Protein AF-A0A9D9H218-F1 (afdb_monomer)

Mean predicted aligned error: 3.66 Å

InterPro domains:
  IPR005097 Saccharopine dehydrogenase, NADP binding domain [PF03435] (4-54)
  IPR036291 NAD(P)-binding domain superfamily [SSF51735] (3-52)

pLDDT: mean 89.06, std 8.31, range [63.06, 96.69]

Structure (mmCIF, N/CA/C/O backbone):
data_AF-A0A9D9H218-F1
#
_entry.id   AF-A0A9D9H218-F1
#
loop_
_atom_site.group_PDB
_atom_site.id
_atom_site.type_symbol
_atom_site.label_atom_id
_atom_site.label_alt_id
_atom_site.label_comp_id
_atom_site.label_asym_id
_atom_site.label_entity_id
_atom_site.label_seq_id
_atom_site.pdbx_PDB_ins_code
_atom_site.Cartn_x
_atom_site.Cartn_y
_atom_site.Cartn_z
_atom_site.occupancy
_atom_site.B_iso_or_equiv
_atom_site.auth_seq_id
_atom_site.auth_comp_id
_atom_site.auth_asym_id
_atom_site.auth_atom_id
_atom_site.pdbx_PDB_model_num
ATOM 1 N N . MET A 1 1 ? -10.583 -8.166 -16.710 1.00 73.44 1 MET A N 1
ATOM 2 C CA . MET A 1 1 ? -10.714 -7.514 -15.393 1.00 73.44 1 MET A CA 1
ATOM 3 C C . MET A 1 1 ? -10.117 -8.439 -14.356 1.00 73.44 1 MET A C 1
ATOM 5 O O . MET A 1 1 ? -10.661 -9.517 -14.138 1.00 73.44 1 MET A O 1
ATOM 9 N N . SER A 1 2 ? -8.972 -8.056 -13.802 1.00 86.81 2 SER A N 1
ATOM 10 C CA . SER A 1 2 ? -8.176 -8.896 -12.909 1.00 86.81 2 SER A CA 1
ATOM 11 C C . SER A 1 2 ? -8.268 -8.397 -11.471 1.00 86.81 2 SER A C 1
ATOM 13 O O . SER A 1 2 ? -8.288 -7.191 -11.220 1.00 86.81 2 SER A O 1
ATOM 15 N N . ARG A 1 3 ? -8.299 -9.330 -10.520 1.00 90.25 3 ARG A N 1
ATOM 16 C CA . ARG A 1 3 ? -8.144 -9.046 -9.088 1.00 90.25 3 ARG A CA 1
ATOM 17 C C . ARG A 1 3 ? -6.711 -9.359 -8.686 1.00 90.25 3 ARG A C 1
ATOM 19 O O . ARG A 1 3 ? -6.156 -10.343 -9.173 1.00 90.25 3 ARG A O 1
ATOM 26 N N . VAL A 1 4 ? -6.122 -8.549 -7.813 1.00 92.62 4 VAL A N 1
ATOM 27 C CA . VAL A 1 4 ? -4.761 -8.789 -7.321 1.00 92.62 4 VAL A CA 1
ATOM 28 C C . VAL A 1 4 ? -4.708 -8.755 -5.800 1.00 92.62 4 VAL A C 1
ATOM 30 O O . VAL A 1 4 ? -5.341 -7.912 -5.169 1.00 92.62 4 VAL A O 1
ATOM 33 N N . MET A 1 5 ? -3.924 -9.669 -5.227 1.00 94.31 5 MET A N 1
ATOM 34 C CA . MET A 1 5 ? -3.575 -9.686 -3.811 1.00 94.31 5 MET A CA 1
ATOM 35 C C . MET A 1 5 ? -2.088 -9.375 -3.650 1.00 94.31 5 MET A C 1
ATOM 37 O O . MET A 1 5 ? -1.238 -10.018 -4.264 1.00 94.31 5 MET A O 1
ATOM 41 N N . ILE A 1 6 ? -1.777 -8.382 -2.823 1.00 95.06 6 ILE A N 1
ATOM 42 C CA . ILE A 1 6 ? -0.418 -7.974 -2.475 1.00 95.06 6 ILE A CA 1
ATOM 43 C C . ILE A 1 6 ? -0.127 -8.490 -1.068 1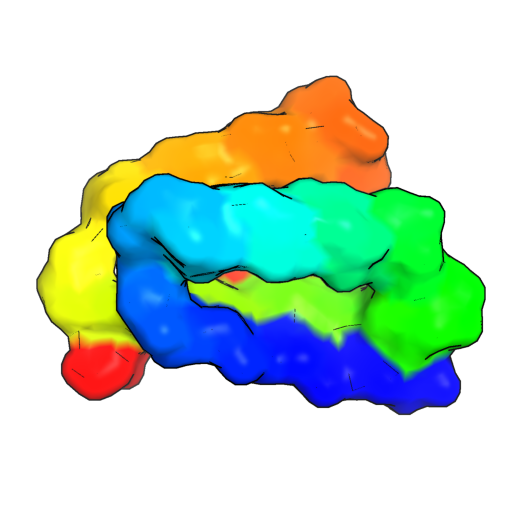.00 95.06 6 ILE A C 1
ATOM 45 O O . ILE A 1 6 ? -0.783 -8.082 -0.114 1.00 95.06 6 ILE A O 1
ATOM 49 N N . ILE A 1 7 ? 0.864 -9.372 -0.933 1.00 95.62 7 ILE A N 1
ATOM 50 C CA . ILE A 1 7 ? 1.287 -9.907 0.366 1.00 95.62 7 ILE A CA 1
ATOM 51 C C . ILE A 1 7 ? 2.485 -9.098 0.874 1.00 95.62 7 ILE A C 1
ATOM 53 O O . ILE A 1 7 ? 3.545 -9.056 0.249 1.00 95.62 7 ILE A O 1
ATOM 57 N N . GLY A 1 8 ? 2.305 -8.461 2.028 1.00 94.31 8 GLY A N 1
ATOM 58 C CA . GLY A 1 8 ? 3.245 -7.534 2.647 1.00 94.31 8 GLY A CA 1
ATOM 59 C C . GLY A 1 8 ? 2.816 -6.070 2.510 1.00 94.31 8 GLY A C 1
ATOM 60 O O . GLY A 1 8 ? 2.145 -5.678 1.565 1.00 94.31 8 GLY A O 1
ATOM 61 N N . ALA A 1 9 ? 3.240 -5.243 3.470 1.00 95.94 9 ALA A N 1
ATOM 62 C CA . ALA A 1 9 ? 2.933 -3.808 3.534 1.00 95.94 9 ALA A CA 1
ATOM 63 C C . ALA A 1 9 ? 4.197 -2.972 3.830 1.00 95.94 9 ALA A C 1
ATOM 65 O O . ALA A 1 9 ? 4.221 -2.115 4.713 1.00 95.94 9 ALA A O 1
ATOM 66 N N . GLY A 1 10 ? 5.299 -3.316 3.154 1.00 94.62 10 GLY A N 1
ATOM 67 C CA . GLY A 1 10 ? 6.558 -2.560 3.164 1.00 94.62 10 GLY A CA 1
ATOM 68 C C . GLY A 1 10 ? 6.687 -1.639 1.946 1.00 94.62 10 GLY A C 1
ATOM 69 O O . GLY A 1 10 ? 5.800 -1.605 1.100 1.00 94.62 10 GLY A O 1
ATOM 70 N N . GLY A 1 11 ? 7.821 -0.943 1.806 1.00 95.75 11 GLY A N 1
ATOM 71 C CA . GLY A 1 11 ? 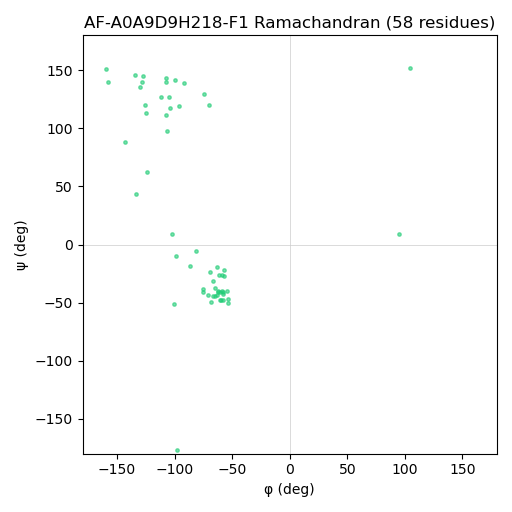8.006 0.061 0.744 1.00 95.75 11 GLY A CA 1
ATOM 72 C C . GLY A 1 11 ? 7.755 -0.460 -0.678 1.00 95.75 11 GLY A C 1
ATOM 73 O O . GLY A 1 11 ? 7.103 0.212 -1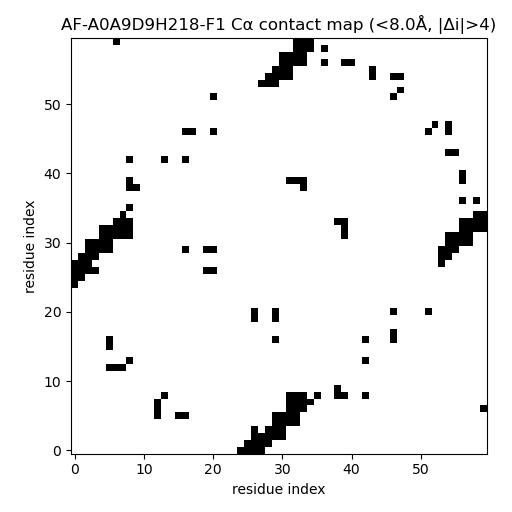.473 1.00 95.75 11 GLY A O 1
ATOM 74 N N . VAL A 1 12 ? 8.189 -1.689 -0.986 1.00 96.69 12 VAL A N 1
ATOM 75 C CA . VAL A 1 12 ? 7.941 -2.312 -2.299 1.00 96.69 12 VAL A CA 1
ATOM 76 C C . VAL A 1 12 ? 6.448 -2.553 -2.526 1.00 96.69 12 VAL A C 1
ATOM 78 O O . VAL A 1 12 ? 5.932 -2.219 -3.590 1.00 96.69 12 VAL A O 1
ATOM 81 N N . ALA A 1 13 ? 5.738 -3.071 -1.520 1.00 96.25 13 ALA A N 1
ATOM 82 C CA . ALA A 1 13 ? 4.304 -3.323 -1.612 1.00 96.25 13 ALA A CA 1
ATOM 83 C C . ALA A 1 13 ? 3.511 -2.028 -1.829 1.00 96.25 13 ALA A C 1
ATOM 85 O O . ALA A 1 13 ? 2.610 -2.002 -2.661 1.00 96.25 13 ALA A O 1
ATOM 86 N N . THR A 1 14 ? 3.897 -0.934 -1.164 1.00 95.56 14 THR A N 1
ATOM 87 C CA . THR A 1 14 ? 3.300 0.391 -1.377 1.00 95.56 14 THR A CA 1
ATOM 88 C C . THR A 1 14 ? 3.461 0.849 -2.830 1.00 95.56 14 THR A C 1
ATOM 90 O O . THR A 1 14 ? 2.485 1.253 -3.461 1.00 95.56 14 THR A O 1
ATOM 93 N N . VAL A 1 15 ? 4.664 0.733 -3.407 1.00 96.06 15 VAL A N 1
ATOM 94 C CA . VAL A 1 15 ? 4.913 1.103 -4.814 1.00 96.06 15 VAL A CA 1
ATOM 95 C C . VAL A 1 15 ? 4.098 0.234 -5.774 1.00 96.06 15 VAL A C 1
ATOM 97 O O . VAL A 1 15 ? 3.508 0.758 -6.721 1.00 96.06 15 VAL A O 1
ATOM 100 N N . VAL A 1 16 ? 4.042 -1.079 -5.534 1.00 96.00 16 VAL A N 1
ATOM 101 C CA . VAL A 1 16 ? 3.240 -2.010 -6.342 1.00 96.00 16 VAL A CA 1
ATOM 102 C C . VAL A 1 16 ? 1.765 -1.630 -6.279 1.00 96.00 16 VAL A C 1
ATO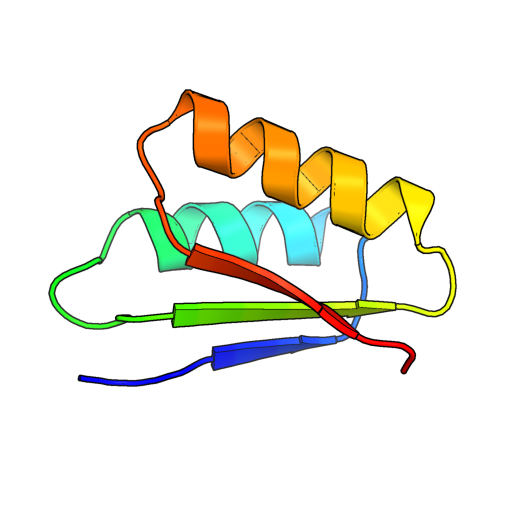M 104 O O . VAL A 1 16 ? 1.141 -1.478 -7.327 1.00 96.00 16 VAL A O 1
ATOM 107 N N . ALA A 1 17 ? 1.230 -1.389 -5.081 1.00 94.31 17 ALA A N 1
ATOM 108 C CA . ALA A 1 17 ? -0.163 -1.012 -4.887 1.00 94.31 17 ALA A CA 1
ATOM 109 C C . ALA A 1 17 ? -0.513 0.275 -5.652 1.00 94.31 17 ALA A C 1
ATOM 111 O O . ALA A 1 17 ? -1.524 0.319 -6.348 1.00 94.31 17 ALA A O 1
ATOM 112 N N . HIS A 1 18 ? 0.365 1.285 -5.636 1.00 92.88 18 HIS A N 1
ATOM 113 C CA . HIS A 1 18 ? 0.179 2.509 -6.423 1.00 92.88 18 HIS A CA 1
ATOM 114 C C . HIS A 1 18 ? 0.220 2.291 -7.939 1.00 92.88 18 HIS A C 1
ATOM 116 O O . HIS A 1 18 ? -0.524 2.946 -8.670 1.00 92.88 18 HIS A O 1
ATOM 122 N N . LYS A 1 19 ? 1.082 1.402 -8.440 1.00 93.25 19 LYS A N 1
ATOM 123 C CA . LYS A 1 19 ? 1.159 1.110 -9.880 1.00 93.25 19 LYS A CA 1
ATOM 124 C C . LYS A 1 19 ? -0.056 0.327 -10.362 1.00 93.25 19 LYS A C 1
ATOM 126 O O . LYS A 1 19 ? -0.626 0.680 -11.390 1.00 93.25 19 LYS A O 1
ATOM 131 N N . VAL A 1 20 ? -0.475 -0.679 -9.598 1.00 92.12 20 VAL A N 1
ATOM 132 C CA . VAL A 1 20 ? -1.698 -1.455 -9.847 1.00 92.12 20 VAL A CA 1
ATOM 133 C C . VAL A 1 20 ? -2.911 -0.526 -9.875 1.00 92.12 20 VAL A C 1
ATOM 135 O O . VAL A 1 20 ? -3.683 -0.546 -10.826 1.00 92.12 20 VAL A O 1
ATOM 138 N N . ALA A 1 21 ? -3.022 0.355 -8.881 1.00 89.69 21 ALA A N 1
ATOM 139 C CA . ALA A 1 21 ? -4.081 1.355 -8.786 1.00 89.69 21 ALA A CA 1
ATOM 140 C C . ALA A 1 21 ? -4.183 2.299 -9.986 1.00 89.69 21 ALA A C 1
ATOM 142 O O . ALA A 1 21 ? -5.250 2.842 -10.253 1.00 89.69 21 ALA A O 1
ATOM 143 N N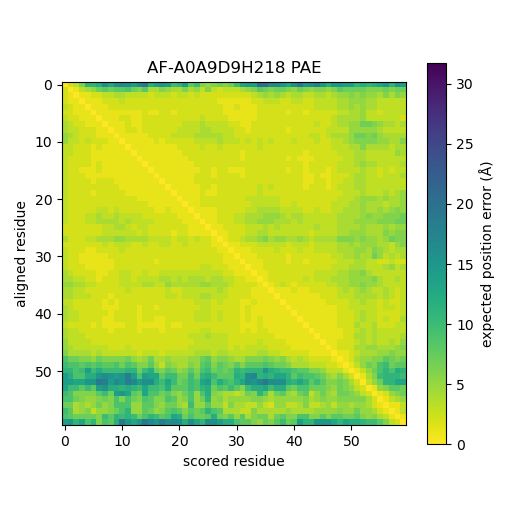 . SER A 1 22 ? -3.067 2.525 -10.680 1.00 89.88 22 SER A N 1
ATOM 144 C CA . SER A 1 22 ? -2.999 3.451 -11.812 1.00 89.88 22 SER A CA 1
ATOM 145 C C . SER A 1 22 ? -3.505 2.837 -13.125 1.00 89.88 22 SER A C 1
ATOM 147 O O . SER A 1 22 ? -3.590 3.562 -14.107 1.00 89.88 22 SER A O 1
ATOM 149 N N . HIS A 1 23 ? -3.841 1.539 -13.142 1.00 91.00 23 HIS A N 1
ATOM 150 C CA . HIS A 1 23 ? -4.317 0.805 -14.324 1.00 91.00 23 HIS A CA 1
ATOM 151 C C . HIS A 1 23 ? -5.686 0.141 -14.058 1.00 91.00 23 HIS A C 1
ATOM 153 O O . HIS A 1 23 ? -5.789 -1.095 -14.041 1.00 91.00 23 HIS A O 1
ATOM 159 N N . PRO A 1 24 ? -6.746 0.927 -13.783 1.00 87.12 24 PRO A N 1
ATOM 160 C CA . PRO A 1 24 ? -8.078 0.405 -13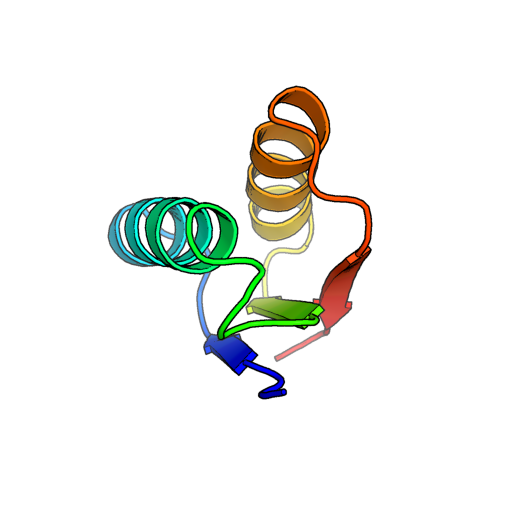.464 1.00 87.12 24 PRO A CA 1
ATOM 161 C C . PRO A 1 24 ? -8.732 -0.384 -14.613 1.00 87.12 24 PRO A C 1
ATOM 163 O O . PRO A 1 24 ? -9.648 -1.170 -14.377 1.00 87.12 24 PRO A O 1
ATOM 166 N N . GLU A 1 25 ? -8.270 -0.205 -15.851 1.00 89.94 25 GLU A N 1
ATOM 167 C CA . GLU A 1 25 ? -8.676 -0.982 -17.026 1.00 89.94 25 GLU A CA 1
ATOM 168 C C . GLU A 1 25 ? -8.179 -2.436 -16.982 1.00 89.94 25 GLU A C 1
ATOM 170 O O . GLU A 1 25 ? -8.778 -3.324 -17.593 1.00 89.94 25 GLU A O 1
ATOM 175 N N . ILE A 1 26 ? -7.110 -2.692 -16.221 1.00 90.56 26 ILE A N 1
ATOM 176 C CA . ILE A 1 26 ? -6.529 -4.021 -16.016 1.00 90.56 26 ILE A CA 1
ATOM 177 C C . ILE A 1 26 ? -6.989 -4.586 -14.669 1.00 90.56 26 ILE A C 1
ATOM 179 O O . ILE A 1 26 ? -7.491 -5.717 -14.605 1.00 90.56 26 ILE A O 1
ATOM 183 N N . PHE A 1 27 ? -6.832 -3.801 -13.598 1.00 90.19 27 PHE A N 1
ATOM 184 C CA . PHE A 1 27 ? -7.055 -4.221 -12.217 1.00 90.19 27 PHE A CA 1
ATOM 185 C C . PHE A 1 27 ? -8.332 -3.611 -11.648 1.00 90.19 27 PHE A C 1
ATOM 187 O O . PHE A 1 27 ? -8.412 -2.418 -11.371 1.00 90.19 27 PHE A O 1
ATOM 194 N N . SER A 1 28 ? -9.329 -4.459 -11.416 1.00 86.50 28 SER A N 1
ATOM 195 C CA . SER A 1 28 ? -10.628 -4.033 -10.896 1.00 86.50 28 SER A CA 1
ATOM 196 C C . SER A 1 28 ? -10.686 -3.963 -9.369 1.00 86.50 28 SER A C 1
ATOM 198 O O . SER A 1 28 ? -11.614 -3.371 -8.819 1.00 86.50 28 SER A O 1
ATOM 200 N N . GLU A 1 29 ? -9.750 -4.624 -8.684 1.00 88.44 29 GLU A N 1
ATOM 201 C CA . GLU A 1 29 ? -9.758 -4.792 -7.231 1.00 88.44 29 GLU A CA 1
ATOM 202 C C . GLU A 1 29 ? -8.356 -5.097 -6.698 1.00 88.44 29 GLU A C 1
ATOM 204 O O . GLU A 1 29 ? -7.608 -5.869 -7.312 1.00 88.44 29 GLU A O 1
ATOM 209 N N . VAL A 1 30 ? -8.023 -4.499 -5.551 1.00 90.44 30 VAL A N 1
ATOM 210 C CA . VAL A 1 30 ? -6.728 -4.649 -4.881 1.00 90.44 30 VAL A CA 1
ATOM 211 C C . VAL A 1 30 ? -6.947 -5.107 -3.443 1.00 90.44 30 VAL A C 1
ATOM 213 O O . VAL A 1 30 ? -7.567 -4.407 -2.649 1.00 90.44 30 VAL A O 1
ATOM 216 N N . MET A 1 31 ? -6.401 -6.262 -3.087 1.00 93.06 31 MET A N 1
ATOM 217 C CA . MET A 1 31 ? -6.365 -6.763 -1.711 1.00 93.06 31 MET A CA 1
ATOM 218 C C . MET A 1 31 ? -4.937 -6.650 -1.177 1.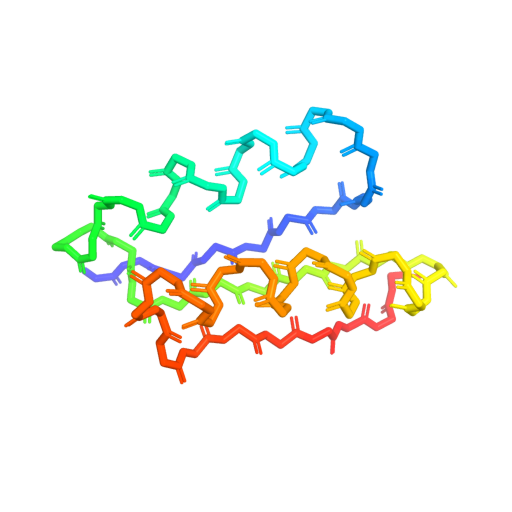00 93.06 31 MET A C 1
ATOM 220 O O . MET A 1 31 ? -3.980 -6.897 -1.916 1.00 93.06 31 MET A O 1
ATOM 224 N N . ILE A 1 32 ? -4.771 -6.260 0.087 1.00 94.88 32 ILE A N 1
ATOM 225 C CA . ILE A 1 32 ? -3.456 -6.157 0.731 1.00 94.88 32 ILE A CA 1
ATOM 226 C C . ILE A 1 32 ? -3.457 -6.991 2.006 1.00 94.88 32 ILE A C 1
ATOM 228 O O . ILE A 1 32 ? -4.117 -6.649 2.987 1.00 94.88 32 ILE A O 1
ATOM 232 N N . ALA A 1 33 ? -2.659 -8.053 2.011 1.00 95.38 33 ALA A N 1
ATOM 233 C CA . ALA A 1 33 ? -2.554 -8.972 3.128 1.00 95.38 33 ALA A CA 1
ATOM 234 C C . ALA A 1 33 ? -1.249 -8.746 3.903 1.00 95.38 33 ALA A C 1
ATOM 236 O O . ALA A 1 33 ? -0.154 -8.717 3.337 1.00 95.38 33 ALA A O 1
ATOM 237 N N . SER A 1 34 ? -1.342 -8.559 5.217 1.00 94.88 34 SER A N 1
ATOM 238 C CA . SER A 1 34 ? -0.178 -8.393 6.097 1.00 94.88 34 SER A CA 1
ATOM 239 C C . SER A 1 34 ? -0.557 -8.698 7.537 1.00 94.88 34 SER A C 1
ATOM 241 O O . SER A 1 34 ? -1.675 -8.414 7.963 1.00 94.88 34 SER A O 1
ATOM 243 N N . ARG A 1 35 ? 0.421 -9.167 8.321 1.00 95.00 35 ARG A N 1
ATOM 244 C CA . ARG A 1 35 ? 0.286 -9.358 9.7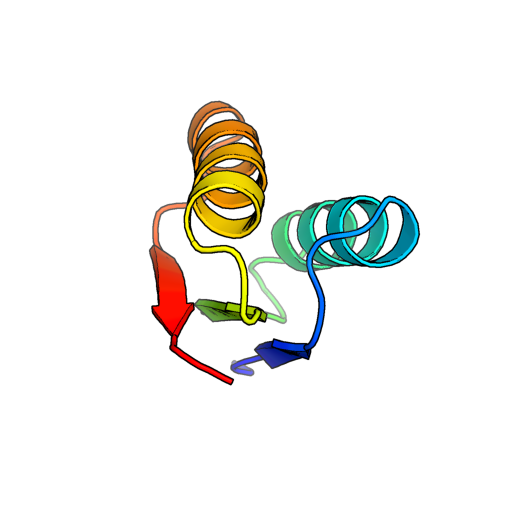77 1.00 95.00 35 ARG A CA 1
ATOM 245 C C . ARG A 1 35 ? -0.001 -8.055 10.527 1.00 95.00 35 ARG A C 1
ATOM 247 O O . ARG A 1 35 ? -0.540 -8.079 11.625 1.00 95.00 35 ARG A O 1
ATOM 254 N N . THR A 1 36 ? 0.410 -6.915 9.972 1.00 94.50 36 THR A N 1
ATOM 255 C CA . THR A 1 36 ? 0.219 -5.600 10.596 1.00 94.50 36 THR A CA 1
ATOM 256 C C . THR A 1 36 ? -0.865 -4.828 9.854 1.00 94.50 36 THR A C 1
ATOM 258 O O . THR A 1 36 ? -0.571 -4.183 8.847 1.00 94.50 36 THR A O 1
ATOM 261 N N . GLN A 1 37 ? -2.091 -4.866 10.379 1.00 93.25 37 GLN A N 1
ATOM 262 C CA . GLN A 1 37 ? -3.261 -4.195 9.803 1.00 93.25 37 GLN A CA 1
ATOM 263 C C . GLN A 1 37 ? -3.019 -2.700 9.549 1.00 93.25 37 GLN A C 1
ATOM 265 O O . GLN A 1 37 ? -3.215 -2.229 8.434 1.00 93.25 37 GLN A O 1
ATOM 270 N N . SER A 1 38 ? -2.455 -1.979 10.526 1.00 95.50 38 SER A N 1
ATOM 271 C CA . SER A 1 38 ? -2.210 -0.532 10.412 1.00 95.50 38 SER A CA 1
ATOM 272 C C . SER A 1 38 ? -1.312 -0.137 9.232 1.00 95.50 38 SER A C 1
ATOM 274 O O . SER A 1 38 ? -1.422 0.974 8.713 1.00 95.50 38 SER A O 1
ATOM 276 N N . LYS A 1 39 ? -0.435 -1.041 8.770 1.00 95.31 39 LYS A N 1
ATOM 277 C CA . LYS A 1 39 ? 0.371 -0.810 7.564 1.00 95.31 39 LYS A CA 1
ATOM 278 C C . LYS A 1 39 ? -0.456 -0.962 6.288 1.00 95.31 39 LYS A C 1
ATOM 280 O O . LYS A 1 39 ? -0.247 -0.193 5.355 1.00 95.31 39 LYS A O 1
ATOM 285 N N . CYS A 1 40 ? -1.382 -1.918 6.240 1.00 95.25 40 CYS A N 1
ATOM 286 C CA . CYS A 1 40 ? -2.308 -2.053 5.116 1.00 95.25 40 CYS A CA 1
ATOM 287 C C . CYS A 1 40 ? -3.262 -0.862 5.048 1.00 95.25 40 CYS A C 1
ATOM 289 O O . CYS A 1 40 ? -3.406 -0.280 3.976 1.00 95.25 40 CYS A O 1
ATOM 291 N N . ASP A 1 41 ? -3.809 -0.433 6.186 1.00 94.31 41 ASP A N 1
ATOM 292 C CA . ASP A 1 41 ? -4.697 0.731 6.271 1.00 94.31 41 ASP A CA 1
ATOM 293 C C . ASP A 1 41 ? -4.017 2.004 5.746 1.00 94.31 41 ASP A C 1
ATOM 295 O O . ASP A 1 41 ? -4.624 2.785 5.015 1.00 94.31 41 ASP A O 1
ATOM 299 N N . ALA A 1 42 ? -2.730 2.200 6.059 1.00 95.00 42 ALA A N 1
ATOM 300 C CA . ALA A 1 42 ? -1.959 3.330 5.546 1.00 95.00 42 ALA A CA 1
ATOM 301 C C . ALA A 1 42 ? -1.834 3.311 4.011 1.00 95.00 42 ALA A C 1
ATOM 303 O O . ALA A 1 42 ? -1.954 4.360 3.372 1.00 95.00 42 ALA A O 1
ATOM 304 N N . ILE A 1 43 ? -1.622 2.132 3.413 1.00 94.56 43 ILE A N 1
ATOM 305 C CA . ILE A 1 43 ? -1.567 1.986 1.953 1.00 94.56 43 ILE A CA 1
ATOM 306 C C . ILE A 1 43 ? -2.955 2.227 1.355 1.00 94.56 43 ILE A C 1
ATOM 308 O O . ILE A 1 43 ? -3.077 3.045 0.448 1.00 94.56 43 ILE A O 1
ATOM 312 N N . ILE A 1 44 ? -3.999 1.585 1.889 1.00 92.94 44 ILE A N 1
ATOM 313 C CA . ILE A 1 44 ? -5.392 1.735 1.438 1.00 92.94 44 ILE A CA 1
ATOM 314 C C . ILE A 1 44 ? -5.797 3.211 1.440 1.00 92.94 44 ILE A C 1
ATOM 316 O O . ILE A 1 44 ? -6.203 3.734 0.405 1.00 92.94 44 ILE A O 1
ATOM 320 N N . LYS A 1 45 ? -5.561 3.924 2.544 1.00 92.88 45 LYS A N 1
ATOM 321 C CA . LYS A 1 45 ? -5.853 5.358 2.661 1.00 92.88 45 LYS A CA 1
ATOM 322 C C . LYS A 1 45 ? -5.105 6.197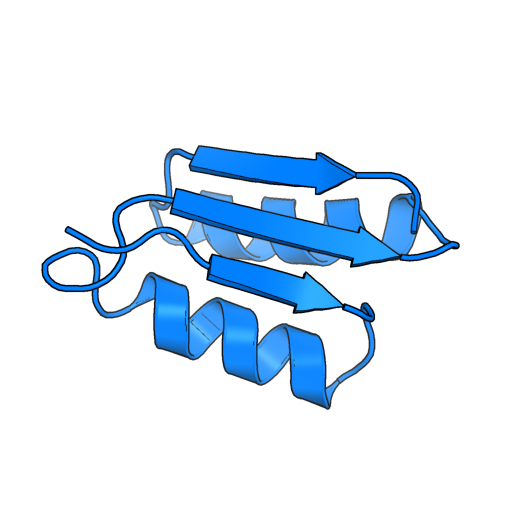 1.621 1.00 92.88 45 LYS A C 1
ATOM 324 O O . LYS A 1 45 ? -5.664 7.137 1.059 1.00 92.88 45 LYS A O 1
ATOM 329 N N . SER A 1 46 ? -3.843 5.863 1.343 1.00 91.62 46 SER A N 1
ATOM 330 C CA . SER A 1 46 ? -3.053 6.546 0.311 1.00 91.62 46 SER A CA 1
ATOM 331 C C . SER A 1 46 ? -3.592 6.298 -1.106 1.00 91.62 46 SER A C 1
ATOM 333 O O . SER A 1 46 ? -3.502 7.172 -1.970 1.00 91.62 46 SER A O 1
ATOM 335 N N . LEU A 1 47 ? -4.186 5.129 -1.356 1.00 90.06 47 LEU A N 1
ATOM 336 C CA . LEU A 1 47 ? -4.843 4.799 -2.622 1.00 90.06 47 LEU A CA 1
ATOM 337 C C . LEU A 1 47 ? -6.210 5.481 -2.771 1.00 90.06 47 LEU A C 1
ATOM 339 O O . LEU A 1 47 ? -6.516 5.997 -3.846 1.00 90.06 47 LEU A O 1
ATOM 343 N N . GLU A 1 48 ? -7.009 5.534 -1.705 1.00 86.88 48 GLU A N 1
ATOM 344 C CA . GLU A 1 48 ? -8.321 6.199 -1.687 1.00 86.88 48 GLU A CA 1
ATOM 345 C C . GLU A 1 48 ? -8.208 7.695 -1.997 1.00 86.88 48 GLU A C 1
ATOM 347 O O . GLU A 1 48 ? -8.971 8.220 -2.807 1.00 86.88 48 GLU A O 1
ATOM 352 N N . GLN A 1 49 ? -7.186 8.369 -1.454 1.00 82.00 49 GLN A N 1
ATOM 353 C CA . GLN A 1 49 ? -6.870 9.767 -1.783 1.00 82.00 49 GLN A CA 1
ATOM 354 C C . GLN A 1 49 ? -6.619 9.998 -3.282 1.00 82.00 49 GLN A C 1
ATOM 356 O O . GLN A 1 49 ? -6.751 11.121 -3.765 1.00 82.00 49 GLN A O 1
ATOM 361 N N . ARG A 1 50 ? -6.262 8.947 -4.026 1.00 73.81 50 ARG A N 1
ATOM 362 C CA . ARG A 1 50 ? -5.986 8.987 -5.467 1.00 73.81 50 ARG A CA 1
ATOM 363 C C . ARG A 1 50 ? -7.143 8.449 -6.317 1.00 73.81 50 ARG A C 1
ATOM 365 O O . ARG A 1 50 ? -6.978 8.308 -7.525 1.00 73.81 50 ARG A O 1
ATOM 372 N N . GLY A 1 51 ? -8.307 8.190 -5.715 1.00 69.19 51 GLY A N 1
ATOM 373 C CA . GLY A 1 51 ? -9.547 7.852 -6.421 1.00 69.19 51 GLY A CA 1
ATOM 374 C C . GLY A 1 51 ? -9.836 6.356 -6.576 1.00 69.19 51 GLY A C 1
ATOM 375 O O . GLY A 1 51 ? -10.783 5.995 -7.279 1.00 69.19 51 GLY A O 1
ATOM 376 N N . LEU A 1 52 ? -9.071 5.475 -5.924 1.00 70.06 52 LEU A N 1
ATOM 377 C CA . LEU A 1 52 ? -9.379 4.044 -5.902 1.00 70.06 52 LEU A CA 1
ATOM 378 C C . LEU A 1 52 ? -10.558 3.764 -4.963 1.00 70.06 52 LEU A C 1
ATOM 380 O O . LEU A 1 52 ? -10.550 4.180 -3.810 1.00 70.06 52 LEU A O 1
ATOM 384 N N . LYS A 1 53 ? -11.563 3.030 -5.452 1.00 63.06 53 LYS A N 1
ATOM 385 C CA . LYS A 1 53 ? -12.817 2.781 -4.713 1.00 63.06 53 LYS A CA 1
ATOM 386 C C . LYS A 1 53 ? -12.888 1.428 -3.999 1.00 63.06 53 LYS A C 1
ATOM 388 O O . LYS A 1 53 ? -13.848 1.194 -3.273 1.00 63.06 53 LYS A O 1
ATOM 393 N N . LYS A 1 54 ? -11.946 0.510 -4.252 1.00 69.81 54 LYS A N 1
ATOM 394 C CA . LYS A 1 54 ? -11.996 -0.870 -3.737 1.00 69.81 54 LYS A CA 1
ATOM 395 C C . LYS A 1 54 ? -10.605 -1.380 -3.370 1.00 69.81 54 LYS A C 1
ATOM 397 O O . LYS A 1 54 ? -9.926 -1.983 -4.202 1.00 69.81 54 LYS A O 1
ATOM 402 N N . ALA A 1 55 ? -10.202 -1.116 -2.130 1.00 76.75 55 ALA A N 1
ATOM 403 C CA . ALA A 1 55 ? -9.041 -1.737 -1.512 1.00 76.75 55 ALA A CA 1
ATOM 404 C C . ALA A 1 55 ? -9.418 -2.299 -0.132 1.00 76.75 55 ALA A C 1
ATOM 406 O O . ALA A 1 55 ? -10.151 -1.654 0.615 1.00 76.75 55 ALA A O 1
ATOM 407 N N . GLN A 1 56 ? -8.971 -3.518 0.174 1.00 81.81 56 GLN A N 1
ATOM 408 C CA . GLN A 1 56 ? -9.349 -4.245 1.393 1.00 81.81 56 GLN A CA 1
ATOM 409 C C . GLN A 1 56 ? -8.125 -4.879 2.062 1.00 81.81 56 GLN A C 1
ATOM 411 O O . GLN A 1 56 ? -7.181 -5.291 1.382 1.00 81.81 56 GLN A O 1
ATOM 416 N N . TRP A 1 57 ? -8.142 -4.935 3.396 1.00 87.25 57 TRP A N 1
ATOM 417 C CA . TRP A 1 57 ? -7.152 -5.663 4.187 1.00 87.25 57 TRP A CA 1
ATOM 418 C C . TRP A 1 57 ? -7.623 -7.092 4.450 1.00 87.25 57 TRP A C 1
ATOM 420 O O . TRP A 1 57 ? -8.782 -7.307 4.798 1.00 87.25 57 TRP A O 1
ATOM 430 N N . GLU A 1 58 ? -6.690 -8.037 4.360 1.00 79.69 58 GLU A N 1
ATOM 431 C CA . GLU A 1 58 ? -6.877 -9.413 4.816 1.00 79.69 58 GLU A CA 1
ATOM 432 C C . GLU A 1 58 ? -5.738 -9.822 5.763 1.00 79.69 58 GLU A C 1
ATOM 434 O O . GLU A 1 58 ? -4.579 -9.416 5.606 1.00 79.69 58 GLU A O 1
ATOM 439 N N . SER A 1 59 ? -6.050 -10.634 6.774 1.00 78.00 59 SER A N 1
ATOM 440 C CA . SER A 1 59 ? -5.018 -11.238 7.616 1.00 78.00 59 SER A CA 1
ATOM 441 C C . SER A 1 59 ? -4.253 -12.287 6.805 1.00 78.00 59 SER A C 1
ATOM 443 O O . SER A 1 59 ? -4.863 -13.245 6.333 1.00 78.00 59 SER A O 1
ATOM 445 N N . ALA A 1 60 ? -2.940 -12.089 6.652 1.00 71.25 60 ALA A N 1
ATOM 446 C CA . ALA A 1 60 ? -2.027 -13.041 6.011 1.00 71.25 60 ALA A CA 1
ATOM 447 C C . ALA A 1 60 ? -1.540 -14.121 6.982 1.00 71.25 60 ALA A C 1
ATOM 449 O O . ALA A 1 60 ? -1.271 -13.756 8.153 1.00 71.25 60 ALA A O 1
#

Radius of gyration: 10.18 Å; Cα contacts (8 Å, |Δi|>4): 96; chains: 1; bounding box: 21×23×28 Å

Nearest PDB structures (foldseek):
  8h52-assembly1_A-2  TM=9.318E-01  e=4.981E-05  unclassified
  8h50-assembly1_B  TM=9.507E-01  e=9.826E-05  unclassified
  8h4z-assembly2_D  TM=9.440E-01  e=1.126E-04  Helicobacter pylori NCTC 11637 = CCUG 17874 = ATCC 43504 = JCM 12093
  4ina-assembly1_B  TM=9.330E-01  e=1.380E-04  Wolinella succinogenes
  8h4z-assembly1_B  TM=9.495E-01  e=5.018E-04  Helicobacter pylori NCTC 11637 = CCUG 17874 = ATCC 43504 = JCM 12093

Foldseek 3Di:
DDADEQEDLDPVSLVVLVVLLVCCVVYVAYEYEYCDVVSQVVSVVVSVVVPRDHYYYDHD

Sequence (60 aa):
MSRVMIIGAGGVATVVAHKVASHPEIFSEVMIASRTQSKCDAIIKSLEQRGLKKAQWESA

Solvent-accessible surface area (backbone atoms only — not comparable to full-atom values): 3440 Å² total; per-residue (Å²): 121,38,76,48,78,40,82,47,59,50,76,68,42,49,54,49,52,55,56,50,66,72,37,58,87,52,38,70,37,44,37,34,24,28,85,52,58,72,44,34,51,53,47,42,53,60,40,42,79,71,71,54,89,53,67,47,77,43,86,97

Secondary structure (DSSP, 8-state):
-EEEEEE--SHHHHHHHHHHHT-TTTEEEEEEE-S-HHHHHHHHHHHHTTT---EEEE--

Organism: NCBI:txid2840905